Protein AF-A0A971GKZ3-F1 (afdb_monomer)

Nearest PDB structures (foldseek):
  3jan-assembly1_SX  TM=4.429E-01  e=3.207E+00  Oryctolagus cuniculus
  6k60-assembly1_A  TM=1.878E-01  e=4.026E+00  Homo sapiens

Foldseek 3Di:
DDDDDPPPPPPPPPPPQPDWDFDQDDPVRDGFKTKFKWKKAFADWDQDDQDPVNAATDIWGWIATDGSDPCVQVVDPDNPDHRGGDTDDDDRDHPCHVVVCVQLVPDHGDMFIKMWMWGCPDDPDIDIDMDGDGDGD

Mean predicted aligned error: 12.46 Å

Sequence (137 aa):
MNGRLFLVLLLMVYFSCGSGKVITDKPDGIITSASWPGTVKIISIGIPGKSCSGQKDYVDVIFDFTPDSADAAKKYLVKDVSDKNKILFYDNRSDLHKNWIDKWGLKTGNIYRAVRHENIMNSSRNRVSFDVLLEPR

Secondary structure (DSSP, 8-state):
--------------------EEEE-STT--EEEEEEEEEEEEEEEE-----TT------EEEEEEEESSTTHHHH-S-TTS-SSSEEE-----TTSHHHHHHHTT--TT-EEEEEEEEEE-STT-EEEEEEEEPPP-

pLDDT: mean 73.29, std 18.67, range [36.72, 96.62]

Structure (mmCIF, N/CA/C/O backbone):
data_AF-A0A971GKZ3-F1
#
_entry.id   AF-A0A971GKZ3-F1
#
loop_
_atom_site.group_PDB
_atom_site.id
_atom_site.type_symbol
_atom_site.label_atom_id
_atom_site.label_alt_id
_atom_site.label_comp_id
_atom_site.label_asym_id
_atom_site.label_entity_id
_atom_site.label_seq_id
_atom_site.pdbx_PDB_ins_code
_atom_site.Cartn_x
_atom_site.Cartn_y
_atom_site.Cartn_z
_atom_site.occupancy
_atom_site.B_iso_or_equiv
_atom_site.auth_seq_id
_atom_site.auth_comp_id
_atom_site.auth_asym_id
_atom_site.auth_atom_id
_atom_site.pdbx_PDB_model_num
ATOM 1 N N . MET A 1 1 ? -5.965 1.098 63.038 1.00 36.72 1 MET A N 1
ATOM 2 C CA . MET A 1 1 ? -6.852 1.725 62.032 1.00 36.72 1 MET A CA 1
ATOM 3 C C . MET A 1 1 ? -5.985 2.096 60.847 1.00 36.72 1 MET A C 1
ATOM 5 O O . MET A 1 1 ? -5.030 2.842 61.009 1.00 36.72 1 MET A O 1
ATOM 9 N N . ASN A 1 2 ? -6.229 1.431 59.722 1.00 39.12 2 ASN A N 1
ATOM 10 C CA . ASN A 1 2 ? -5.283 1.285 58.620 1.00 39.12 2 ASN A CA 1
ATOM 11 C C . ASN A 1 2 ? -5.239 2.541 57.745 1.00 39.12 2 ASN A C 1
ATOM 13 O O . ASN A 1 2 ? -6.276 3.012 57.274 1.00 39.12 2 ASN A O 1
ATOM 17 N N . GLY A 1 3 ? -4.027 3.057 57.533 1.00 40.28 3 GLY A N 1
ATOM 18 C CA . GLY A 1 3 ? -3.742 4.163 56.629 1.00 40.28 3 GLY A CA 1
ATOM 19 C C . GLY A 1 3 ? -4.058 3.784 55.186 1.00 40.28 3 GLY A C 1
ATOM 20 O O . GLY A 1 3 ? -3.570 2.781 54.669 1.00 40.28 3 GLY A O 1
ATOM 21 N N . ARG A 1 4 ? -4.898 4.588 54.533 1.00 48.56 4 ARG A N 1
ATOM 22 C CA . ARG A 1 4 ? -5.165 4.483 53.099 1.00 48.56 4 ARG A CA 1
ATOM 23 C C . ARG A 1 4 ? -4.106 5.291 52.358 1.00 48.56 4 ARG A C 1
ATOM 25 O O . ARG A 1 4 ? -4.200 6.511 52.269 1.00 48.56 4 ARG A O 1
ATOM 32 N N . LEU A 1 5 ? -3.091 4.593 51.859 1.00 45.19 5 LEU A N 1
ATOM 33 C CA . LEU A 1 5 ? -2.129 5.118 50.899 1.00 45.19 5 LEU A CA 1
ATOM 34 C C . LEU A 1 5 ? -2.860 5.292 49.553 1.00 45.19 5 LEU A C 1
ATOM 36 O O . LEU A 1 5 ? -3.168 4.311 48.878 1.00 45.19 5 LEU A O 1
ATOM 40 N N . PHE A 1 6 ? -3.200 6.527 49.186 1.00 49.75 6 PHE A N 1
ATOM 41 C CA . PHE A 1 6 ? -3.701 6.853 47.849 1.00 49.75 6 PHE A CA 1
ATOM 42 C C . PHE A 1 6 ? -2.510 6.900 46.886 1.00 49.75 6 PHE A C 1
ATOM 44 O O . PHE A 1 6 ? -1.836 7.918 46.754 1.00 49.75 6 PHE A O 1
ATOM 51 N N . LEU A 1 7 ? -2.228 5.774 46.232 1.00 49.59 7 LEU A N 1
ATOM 52 C CA . LEU A 1 7 ? -1.283 5.717 45.122 1.00 49.59 7 LEU A CA 1
ATOM 53 C C . LEU A 1 7 ? -2.015 6.169 43.850 1.00 49.59 7 LEU A C 1
ATOM 55 O O . LEU A 1 7 ? -2.684 5.380 43.186 1.00 49.59 7 LEU A O 1
ATOM 59 N N . VAL A 1 8 ? -1.927 7.461 43.532 1.00 50.62 8 VAL A N 1
ATOM 60 C CA . VAL A 1 8 ? -2.358 7.998 42.234 1.00 50.62 8 VAL A CA 1
ATOM 61 C C . VAL A 1 8 ? -1.309 7.587 41.203 1.00 50.62 8 VAL A C 1
ATOM 63 O O . VAL A 1 8 ? -0.286 8.246 41.034 1.00 50.62 8 VAL A O 1
ATOM 66 N N . LEU A 1 9 ? -1.538 6.450 40.545 1.00 45.34 9 LEU A N 1
ATOM 67 C CA . LEU A 1 9 ? -0.742 6.014 39.404 1.00 45.34 9 LEU A CA 1
ATOM 68 C C . LEU A 1 9 ? -1.181 6.843 38.186 1.00 45.34 9 LEU A C 1
ATOM 70 O O . LEU A 1 9 ? -2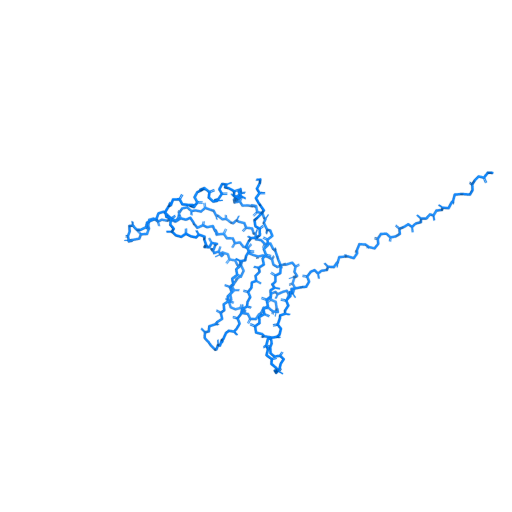.175 6.538 37.527 1.00 45.34 9 LEU A O 1
ATOM 74 N N . LEU A 1 10 ? -0.477 7.945 37.929 1.00 43.78 10 LEU A N 1
ATOM 75 C CA . LEU A 1 10 ? -0.668 8.763 36.735 1.00 43.78 10 LEU A CA 1
ATOM 76 C C . LEU A 1 10 ? -0.194 7.950 35.519 1.00 43.78 10 LEU A C 1
ATOM 78 O O . LEU A 1 10 ? 1.004 7.812 35.271 1.00 43.78 10 LEU A O 1
ATOM 82 N N . LEU A 1 11 ? -1.143 7.361 34.793 1.00 42.31 11 LEU A N 1
ATOM 83 C CA . LEU A 1 11 ? -0.901 6.594 33.576 1.00 42.31 11 LEU A CA 1
ATOM 84 C C . LEU A 1 11 ? -0.443 7.561 32.464 1.00 42.31 11 LEU A C 1
ATOM 86 O O . LEU A 1 11 ? -1.260 8.123 31.736 1.00 42.31 11 LEU A O 1
ATOM 90 N N . MET A 1 12 ? 0.867 7.800 32.348 1.00 44.97 12 MET A N 1
ATOM 91 C CA . MET A 1 12 ? 1.445 8.451 31.170 1.00 44.97 12 MET A CA 1
ATOM 92 C C . MET A 1 12 ? 1.306 7.502 29.975 1.00 44.97 12 MET A C 1
ATOM 94 O O . MET A 1 12 ? 2.168 6.660 29.724 1.00 44.97 12 MET A O 1
ATOM 98 N N . VAL A 1 13 ? 0.207 7.635 29.231 1.00 44.47 13 VAL A N 1
ATOM 99 C CA . VAL A 1 13 ? 0.079 7.060 27.890 1.00 44.47 13 VAL A CA 1
ATOM 100 C C . VAL A 1 13 ? 1.001 7.861 26.973 1.00 44.47 13 VAL A C 1
ATOM 102 O O . VAL A 1 13 ? 0.604 8.852 26.363 1.00 44.47 13 VAL A O 1
ATOM 105 N N . TYR A 1 14 ? 2.268 7.452 26.912 1.00 41.19 14 TYR A N 1
ATOM 106 C CA . TYR A 1 14 ? 3.164 7.849 25.837 1.00 41.19 14 TYR A CA 1
ATOM 107 C C . TYR A 1 14 ? 2.593 7.279 24.537 1.00 41.19 14 TYR A C 1
ATOM 109 O O . TYR A 1 14 ? 2.807 6.115 24.202 1.00 41.19 14 TYR A O 1
ATOM 117 N N . PHE A 1 15 ? 1.860 8.109 23.793 1.00 38.72 15 PHE A N 1
ATOM 118 C CA . PHE A 1 15 ? 1.692 7.926 22.357 1.00 38.72 15 PHE A CA 1
ATOM 119 C C . PHE A 1 15 ? 3.080 8.062 21.726 1.00 38.72 15 PHE A C 1
ATOM 121 O O . PHE A 1 15 ? 3.487 9.140 21.296 1.00 38.72 15 PHE A O 1
ATOM 128 N N . SER A 1 16 ? 3.841 6.966 21.718 1.00 40.53 16 SER A N 1
ATOM 129 C CA . SER A 1 16 ? 4.990 6.827 20.835 1.00 40.53 16 SER A CA 1
ATOM 130 C C . SER A 1 16 ? 4.436 6.842 19.416 1.00 40.53 16 SER A C 1
ATOM 132 O O . SER A 1 16 ? 3.934 5.844 18.902 1.00 40.53 16 SER A O 1
ATOM 134 N N . CYS A 1 17 ? 4.418 8.038 18.835 1.00 47.38 17 CYS A N 1
ATOM 135 C CA . CYS A 1 17 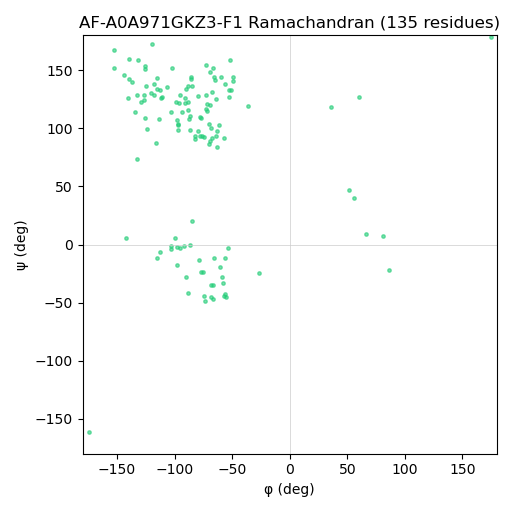? 4.088 8.270 17.445 1.00 47.38 17 CYS A CA 1
ATOM 136 C C . CYS A 1 17 ? 5.142 7.519 16.625 1.00 47.38 17 CYS A C 1
ATOM 138 O O . CYS A 1 17 ? 6.305 7.932 16.576 1.00 47.38 17 CYS A O 1
ATOM 140 N N . GLY A 1 18 ? 4.752 6.363 16.078 1.00 42.19 18 GLY A N 1
ATOM 141 C CA . GLY A 1 18 ? 5.600 5.478 15.286 1.00 42.19 18 GLY A CA 1
ATOM 142 C C . GLY A 1 18 ? 6.176 6.227 14.093 1.00 42.19 18 GLY A C 1
ATOM 143 O O . GLY A 1 18 ? 5.560 6.326 13.036 1.00 42.19 18 GLY A O 1
ATOM 144 N N . SER A 1 19 ? 7.358 6.797 14.289 1.00 55.81 19 SER A N 1
ATOM 145 C CA . SER A 1 19 ? 8.088 7.523 13.262 1.00 55.81 19 SER A CA 1
ATOM 146 C C . SER A 1 19 ? 8.623 6.496 12.271 1.00 55.81 19 SER A C 1
ATOM 148 O O . SER A 1 19 ? 9.221 5.500 12.678 1.00 55.81 19 SER A O 1
ATOM 150 N N . GLY A 1 20 ? 8.370 6.705 10.979 1.00 56.25 20 GLY A N 1
ATOM 151 C CA . GLY A 1 20 ? 8.858 5.821 9.924 1.00 56.25 20 GLY A CA 1
ATOM 152 C C . GLY A 1 20 ? 10.351 5.525 10.062 1.00 56.25 20 GLY A C 1
ATOM 153 O O . GLY A 1 20 ? 11.138 6.393 10.442 1.00 56.25 20 GLY A O 1
A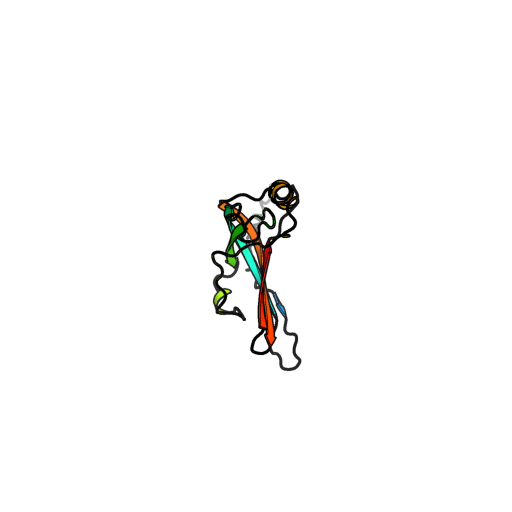TOM 154 N N . LYS A 1 21 ? 10.745 4.280 9.784 1.00 62.56 21 LYS A N 1
ATOM 155 C CA . LYS A 1 21 ? 12.149 3.874 9.818 1.00 62.56 21 LYS A CA 1
ATOM 156 C C . LYS A 1 21 ? 12.816 4.373 8.539 1.00 62.56 21 LYS A C 1
ATOM 158 O O . LYS A 1 21 ? 12.538 3.872 7.451 1.00 62.56 21 LYS A O 1
ATOM 163 N N . VAL A 1 22 ? 13.684 5.364 8.680 1.00 61.84 22 VAL A N 1
ATOM 164 C CA . VAL A 1 22 ? 14.519 5.891 7.596 1.00 61.84 22 VAL A CA 1
ATOM 165 C C . VAL A 1 22 ? 15.879 5.201 7.668 1.00 61.84 22 VAL A C 1
ATOM 167 O O . VAL A 1 22 ? 16.464 5.141 8.749 1.00 61.84 22 VAL A O 1
ATOM 170 N N . ILE A 1 23 ? 16.361 4.645 6.555 1.00 62.12 23 ILE A N 1
ATOM 171 C CA . ILE A 1 23 ? 17.675 3.995 6.494 1.00 62.12 23 ILE A CA 1
ATOM 172 C C . ILE A 1 23 ? 18.593 4.852 5.611 1.00 62.12 23 ILE A C 1
ATOM 174 O O . ILE A 1 23 ? 18.264 5.214 4.479 1.00 62.12 23 ILE A O 1
ATOM 178 N N . THR A 1 24 ? 19.747 5.220 6.165 1.00 57.25 24 THR A N 1
ATOM 179 C CA . THR A 1 24 ? 20.790 5.977 5.466 1.00 57.25 24 THR A CA 1
ATOM 180 C C . THR A 1 24 ? 21.838 4.995 4.959 1.00 57.25 24 THR A C 1
ATOM 182 O O . THR A 1 24 ? 22.601 4.456 5.754 1.00 57.25 24 THR A O 1
ATOM 185 N N . ASP A 1 25 ? 21.870 4.757 3.648 1.00 54.75 25 ASP A N 1
ATOM 186 C CA . ASP A 1 25 ? 22.714 3.708 3.049 1.00 54.75 25 ASP A CA 1
ATOM 187 C C . ASP A 1 25 ? 23.990 4.242 2.368 1.00 54.75 25 ASP A C 1
ATOM 189 O O . ASP A 1 25 ? 24.782 3.456 1.848 1.00 54.75 25 ASP A O 1
ATOM 193 N N . LYS A 1 26 ? 24.224 5.564 2.348 1.00 57.38 26 LYS A N 1
ATOM 194 C CA . LYS A 1 26 ? 25.406 6.155 1.701 1.00 57.38 26 LYS A CA 1
ATOM 195 C C . LYS A 1 26 ? 26.352 6.855 2.688 1.00 57.38 26 LYS A C 1
ATOM 197 O O . LYS A 1 26 ? 25.885 7.511 3.620 1.00 57.38 26 LYS A O 1
ATOM 202 N N . PRO A 1 27 ? 27.681 6.765 2.467 1.00 53.53 27 PRO A N 1
ATOM 203 C CA . PRO A 1 27 ? 28.699 7.359 3.343 1.00 53.53 27 PRO A CA 1
ATOM 204 C C . PRO A 1 27 ? 28.682 8.896 3.373 1.00 53.53 27 PRO A C 1
ATOM 206 O O . PRO A 1 27 ? 29.310 9.496 4.237 1.00 53.53 27 PRO A O 1
ATOM 209 N N . ASP A 1 28 ? 27.953 9.533 2.456 1.00 61.91 28 ASP A N 1
ATOM 210 C CA . ASP A 1 28 ? 27.715 10.979 2.401 1.00 61.91 28 ASP A CA 1
ATOM 211 C C . ASP A 1 28 ? 26.506 11.436 3.245 1.00 61.91 28 ASP A C 1
ATOM 213 O O . ASP A 1 28 ? 26.202 12.627 3.294 1.00 61.91 28 ASP A O 1
ATOM 217 N N . GLY A 1 29 ? 25.805 10.509 3.910 1.00 63.22 29 GLY A N 1
ATOM 218 C CA . GLY A 1 29 ? 24.609 10.806 4.698 1.00 63.22 29 GLY A CA 1
ATOM 219 C C . GLY A 1 29 ? 23.327 10.947 3.871 1.00 63.22 29 GLY A C 1
ATOM 220 O O . GLY A 1 29 ? 22.289 11.314 4.427 1.00 63.22 29 GLY A O 1
ATOM 221 N N . ILE A 1 30 ? 23.353 10.647 2.566 1.00 71.75 30 ILE A N 1
ATOM 222 C CA . ILE A 1 30 ? 22.154 10.697 1.725 1.00 71.75 30 ILE A CA 1
ATOM 223 C C . ILE A 1 30 ? 21.223 9.530 2.073 1.00 71.75 30 ILE A C 1
ATOM 225 O O . ILE A 1 30 ? 21.559 8.351 1.925 1.00 71.75 30 ILE A O 1
ATOM 229 N N . ILE A 1 31 ? 20.003 9.876 2.481 1.00 74.19 31 ILE A N 1
ATOM 230 C CA . ILE A 1 31 ? 18.903 8.927 2.644 1.00 74.19 31 ILE A CA 1
ATOM 231 C C . ILE A 1 31 ? 18.483 8.441 1.256 1.00 74.19 31 ILE A C 1
ATOM 233 O O . ILE A 1 31 ? 18.063 9.232 0.410 1.00 74.19 31 ILE A O 1
ATOM 237 N N . THR A 1 32 ? 18.580 7.135 1.024 1.00 83.12 32 THR A N 1
ATOM 238 C CA . THR A 1 32 ? 18.154 6.511 -0.241 1.00 83.12 32 THR A CA 1
ATOM 239 C C . THR A 1 32 ? 16.991 5.550 -0.059 1.00 83.12 32 THR A C 1
ATOM 241 O O . THR A 1 32 ? 16.363 5.182 -1.050 1.00 83.12 32 THR A O 1
ATOM 244 N N . SER A 1 33 ? 16.649 5.201 1.182 1.00 87.69 33 SER A N 1
ATOM 245 C CA . SER A 1 33 ? 15.514 4.346 1.486 1.00 87.69 33 SER A CA 1
ATOM 246 C C . SER A 1 33 ? 14.746 4.822 2.726 1.00 87.69 33 SER A C 1
ATOM 248 O O . SER A 1 33 ? 15.305 5.324 3.703 1.00 87.69 33 SER A O 1
ATOM 250 N N . ALA A 1 34 ? 13.420 4.703 2.680 1.00 89.50 34 ALA A N 1
ATOM 251 C CA . ALA A 1 34 ? 12.542 5.057 3.791 1.00 89.50 34 ALA A CA 1
ATOM 252 C C . ALA A 1 34 ? 11.360 4.090 3.871 1.00 89.50 34 ALA A C 1
ATOM 254 O O . ALA A 1 34 ? 10.878 3.591 2.855 1.00 89.50 34 ALA A O 1
ATOM 255 N N . SER A 1 35 ? 10.902 3.813 5.090 1.00 91.69 35 SER A N 1
ATOM 256 C CA . SER A 1 35 ? 9.723 2.989 5.353 1.00 91.69 35 SER A CA 1
ATOM 257 C C . SER A 1 35 ? 8.749 3.733 6.255 1.00 91.69 35 SER A C 1
ATOM 259 O O . SER A 1 35 ? 9.098 4.141 7.363 1.00 91.69 35 SER A O 1
ATOM 261 N N . TRP A 1 36 ? 7.514 3.879 5.790 1.00 93.06 36 TRP A N 1
ATOM 262 C CA . TRP A 1 36 ? 6.460 4.626 6.461 1.00 93.06 36 TRP A CA 1
ATOM 263 C C . TRP A 1 36 ? 5.361 3.660 6.904 1.00 93.06 36 TRP A C 1
ATOM 265 O O . TRP A 1 36 ? 4.651 3.128 6.047 1.00 93.06 36 TRP A O 1
ATOM 275 N N . PRO A 1 37 ? 5.220 3.384 8.211 1.00 94.38 37 PRO A N 1
ATOM 276 C CA . PRO A 1 37 ? 4.123 2.572 8.704 1.00 94.38 37 PRO A CA 1
ATOM 277 C C . PRO A 1 37 ? 2.803 3.332 8.549 1.00 94.38 37 PRO A C 1
ATOM 279 O O . PRO A 1 37 ? 2.753 4.565 8.598 1.00 94.38 37 PRO A O 1
ATOM 282 N N . GLY A 1 38 ? 1.733 2.583 8.330 1.00 94.69 38 GLY A N 1
ATOM 283 C CA . GLY A 1 38 ? 0.418 3.145 8.106 1.00 94.69 38 GLY A CA 1
ATOM 284 C C . GLY A 1 38 ? -0.660 2.084 8.021 1.00 94.69 38 GLY A C 1
ATOM 285 O O . GLY A 1 38 ? -0.503 0.929 8.428 1.00 94.69 38 GLY A O 1
ATOM 286 N N . THR A 1 39 ? -1.776 2.487 7.441 1.00 96.00 39 THR A N 1
ATOM 287 C CA . THR A 1 39 ? -2.899 1.606 7.158 1.00 96.00 39 THR A CA 1
ATOM 288 C C . THR A 1 39 ? -3.280 1.683 5.694 1.00 96.00 39 THR A C 1
ATOM 290 O O . THR A 1 39 ? -3.0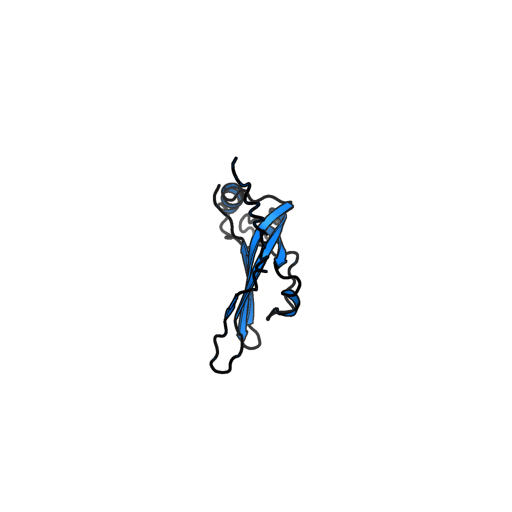54 2.699 5.039 1.00 96.00 39 THR A O 1
ATOM 293 N N . VAL A 1 40 ? -3.877 0.614 5.182 1.00 95.44 40 VAL A N 1
ATOM 294 C CA . VAL A 1 40 ? -4.551 0.620 3.886 1.00 95.44 40 VAL A CA 1
ATOM 295 C C . VAL A 1 40 ? -6.031 0.365 4.078 1.00 95.44 40 VAL A C 1
ATOM 297 O O . VAL A 1 40 ? -6.411 -0.551 4.803 1.00 95.44 40 VAL A O 1
ATOM 300 N N . LYS A 1 41 ? -6.872 1.152 3.412 1.00 96.19 41 LYS A N 1
ATOM 301 C CA . LYS A 1 41 ? -8.299 0.864 3.271 1.00 96.19 41 LYS A CA 1
ATOM 302 C C . LYS A 1 41 ? -8.530 0.220 1.914 1.00 96.19 41 LYS A C 1
ATOM 304 O O . LYS A 1 41 ? -8.215 0.834 0.898 1.00 96.19 41 LYS A O 1
ATOM 309 N N . ILE A 1 42 ? -9.109 -0.976 1.888 1.00 94.38 42 ILE A N 1
ATOM 310 C CA . ILE A 1 42 ? -9.480 -1.625 0.626 1.00 94.38 42 ILE A CA 1
ATOM 311 C C . ILE A 1 42 ? -10.690 -0.894 0.042 1.00 94.38 42 ILE A C 1
ATOM 313 O O . ILE A 1 42 ? -11.761 -0.865 0.647 1.00 94.38 42 ILE A O 1
ATOM 317 N N . ILE A 1 43 ? -10.521 -0.284 -1.124 1.00 94.50 43 ILE A N 1
ATOM 318 C CA . ILE A 1 43 ? -11.542 0.511 -1.814 1.00 94.50 43 ILE A CA 1
ATOM 319 C C . ILE A 1 43 ? -12.396 -0.371 -2.716 1.00 94.50 43 ILE A C 1
ATOM 321 O O . ILE A 1 43 ? -13.617 -0.237 -2.731 1.00 94.50 43 ILE A O 1
ATOM 325 N N . SER A 1 44 ? -11.776 -1.305 -3.428 1.00 90.38 44 SER A N 1
ATOM 326 C CA . SER A 1 44 ? -12.492 -2.278 -4.242 1.00 90.38 44 SER A CA 1
ATOM 327 C C . SER A 1 44 ? -11.690 -3.563 -4.382 1.00 90.38 44 SER A C 1
ATOM 329 O O . SER A 1 44 ? -10.465 -3.577 -4.284 1.00 90.38 44 SER A O 1
ATOM 331 N N . ILE A 1 45 ? -12.417 -4.656 -4.573 1.00 86.62 45 ILE A N 1
ATOM 332 C CA . ILE A 1 45 ? -11.878 -5.950 -4.975 1.00 86.62 45 ILE A CA 1
ATOM 333 C C . ILE A 1 45 ? -12.656 -6.296 -6.238 1.00 86.62 45 ILE A C 1
ATOM 335 O O . ILE A 1 45 ? -13.832 -6.648 -6.166 1.00 86.62 45 ILE A O 1
ATOM 339 N N . GLY A 1 46 ? -12.048 -6.067 -7.394 1.00 75.56 46 GLY A N 1
ATOM 340 C CA . GLY A 1 46 ? -12.691 -6.239 -8.690 1.00 75.56 46 GLY A CA 1
ATOM 341 C C . GLY A 1 46 ? -11.987 -7.305 -9.505 1.00 75.56 46 GLY A C 1
ATOM 342 O O . GLY A 1 46 ? -10.763 -7.338 -9.553 1.00 75.56 46 GLY A O 1
ATOM 343 N N . ILE A 1 47 ? -12.753 -8.156 -10.184 1.00 58.25 47 ILE A N 1
ATOM 344 C CA . ILE A 1 47 ? -12.209 -8.921 -11.306 1.00 58.25 47 ILE A CA 1
ATOM 345 C C . ILE A 1 47 ? -12.024 -7.888 -12.427 1.00 58.25 47 ILE A C 1
ATOM 347 O O . ILE A 1 47 ? -13.013 -7.294 -12.865 1.00 58.25 47 ILE A O 1
ATOM 351 N N . PRO A 1 48 ? -10.796 -7.602 -12.856 1.00 54.72 48 PRO A N 1
ATOM 352 C CA . PRO A 1 48 ? -10.553 -6.725 -13.975 1.00 54.72 48 PRO A CA 1
ATOM 353 C C . PRO A 1 48 ? -11.219 -7.309 -15.210 1.00 54.72 48 PRO A C 1
ATOM 355 O O . PRO A 1 48 ? -11.279 -8.526 -15.410 1.00 54.72 48 PRO A O 1
ATOM 358 N N . GLY A 1 49 ? -11.729 -6.413 -16.049 1.00 51.44 49 GLY A N 1
ATOM 359 C CA . GLY A 1 49 ? -12.245 -6.781 -17.356 1.00 51.44 49 GLY A CA 1
ATOM 360 C C . GLY A 1 49 ? -11.235 -7.647 -18.108 1.00 51.44 49 GLY A C 1
ATOM 361 O O . GLY A 1 49 ? -10.026 -7.454 -17.978 1.00 51.44 49 GLY A O 1
ATOM 362 N N . LYS A 1 50 ? -11.756 -8.614 -18.874 1.00 47.56 50 LYS A N 1
ATOM 363 C CA . LYS A 1 50 ? -10.978 -9.524 -19.725 1.00 47.56 50 LYS A CA 1
ATOM 364 C C . LYS A 1 50 ? -9.784 -8.792 -20.337 1.00 47.56 50 LYS A C 1
ATOM 366 O O . LYS A 1 50 ? -9.972 -7.846 -21.100 1.00 47.56 50 LYS A O 1
ATOM 371 N N . SER A 1 51 ? -8.575 -9.262 -20.036 1.00 48.22 51 SER A N 1
ATOM 372 C CA . SER A 1 51 ? -7.386 -8.849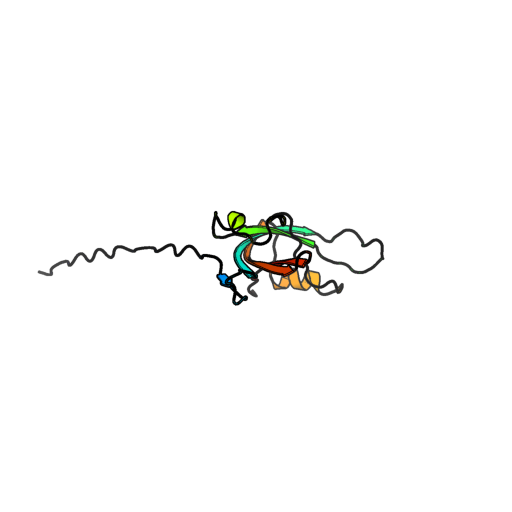 -20.771 1.00 48.22 51 SER A CA 1
ATOM 373 C C . SER A 1 51 ? -7.641 -9.014 -22.275 1.00 48.22 51 SER A C 1
ATOM 375 O O . SER A 1 51 ? -8.098 -10.076 -22.714 1.00 48.22 51 SER A O 1
ATOM 377 N N . CYS A 1 52 ? -7.306 -7.996 -23.074 1.00 48.97 52 CYS A N 1
ATOM 378 C CA . CYS A 1 52 ? -7.385 -8.040 -24.539 1.00 48.97 52 CYS A CA 1
ATOM 379 C C . CYS A 1 52 ? -6.572 -9.198 -25.159 1.00 48.97 52 CYS A C 1
ATOM 381 O O . CYS A 1 52 ? -6.732 -9.483 -26.341 1.00 48.97 52 CYS A O 1
ATOM 383 N N . SER A 1 53 ? -5.714 -9.871 -24.381 1.00 52.62 53 SER A N 1
ATOM 384 C CA . SER A 1 53 ? -4.874 -10.992 -24.819 1.00 52.62 53 SER A CA 1
ATOM 385 C C . SER A 1 53 ? -5.407 -12.387 -24.459 1.00 52.62 53 SER A C 1
ATOM 387 O O . SER A 1 53 ? -4.694 -13.369 -24.654 1.00 52.62 53 SER A O 1
ATOM 389 N N . GLY A 1 54 ? -6.620 -12.512 -23.900 1.00 49.53 54 GLY A N 1
ATOM 390 C CA . GLY A 1 54 ? -7.169 -13.816 -23.488 1.00 49.53 54 GLY A CA 1
ATOM 391 C C . GLY A 1 54 ? -6.407 -14.483 -22.332 1.00 49.53 54 GLY A C 1
ATOM 392 O O . GLY A 1 54 ? -6.661 -15.641 -22.007 1.00 49.53 54 GLY A O 1
ATOM 393 N N . GLN A 1 55 ? -5.473 -13.769 -21.699 1.00 50.34 55 GLN A N 1
ATOM 394 C CA . GLN A 1 55 ? -4.694 -14.276 -20.579 1.00 50.34 55 GLN A CA 1
ATOM 395 C C . GLN A 1 55 ? -5.341 -13.909 -19.247 1.00 50.34 55 GLN A C 1
ATOM 397 O O . GLN A 1 55 ? -5.338 -12.742 -18.869 1.00 50.34 55 GLN A O 1
ATOM 402 N N . LYS A 1 56 ? -5.786 -14.975 -18.571 1.00 53.66 56 LYS A N 1
ATOM 403 C CA . LYS A 1 56 ? -5.912 -15.192 -17.122 1.00 53.66 56 LYS A CA 1
ATOM 404 C C . LYS A 1 56 ? -6.820 -14.218 -16.369 1.00 53.66 56 LYS A C 1
ATOM 406 O O . LYS A 1 56 ? -6.638 -13.008 -16.406 1.00 53.66 56 LYS A O 1
ATOM 411 N N . ASP A 1 57 ? -7.761 -14.787 -15.621 1.00 59.09 57 ASP A N 1
ATOM 412 C CA . ASP A 1 57 ? -8.446 -14.070 -14.551 1.00 59.09 57 ASP A CA 1
ATOM 413 C C . ASP A 1 57 ? -7.367 -13.473 -13.635 1.00 59.09 57 ASP A C 1
ATOM 415 O O . ASP A 1 57 ? -6.449 -14.175 -13.230 1.00 59.09 57 ASP A O 1
ATOM 419 N N . TYR A 1 58 ? -7.408 -12.173 -13.369 1.00 65.62 58 TYR A N 1
ATOM 420 C CA . TYR A 1 58 ? -6.653 -11.566 -12.272 1.00 65.62 58 TYR A CA 1
ATOM 421 C C . TYR A 1 58 ? -7.657 -10.909 -11.321 1.00 65.62 58 TYR A C 1
ATOM 423 O O . TYR A 1 58 ? -8.858 -10.924 -11.586 1.00 65.62 58 TYR A O 1
ATOM 431 N N . VAL A 1 59 ? -7.221 -10.425 -10.162 1.00 74.62 59 VAL A N 1
ATOM 432 C CA . VAL A 1 59 ? -8.085 -9.651 -9.262 1.00 74.62 59 VAL A CA 1
ATOM 433 C C . VAL A 1 59 ? -7.360 -8.368 -8.905 1.00 74.62 59 VAL A C 1
ATOM 435 O O . VAL A 1 59 ? -6.255 -8.410 -8.370 1.00 74.62 59 VAL A O 1
ATOM 438 N N . ASP A 1 60 ? -7.994 -7.239 -9.193 1.00 80.31 60 ASP A N 1
ATOM 439 C CA . ASP A 1 60 ? -7.524 -5.930 -8.779 1.00 80.31 60 ASP A CA 1
ATOM 440 C C . ASP A 1 60 ? -8.055 -5.646 -7.377 1.00 80.31 60 ASP A C 1
ATOM 442 O O . ASP A 1 60 ? -9.252 -5.437 -7.160 1.00 80.31 60 ASP A O 1
ATOM 446 N N . VAL A 1 61 ? -7.148 -5.630 -6.405 1.00 86.19 61 VAL A N 1
ATOM 447 C CA . VAL A 1 61 ? -7.430 -5.119 -5.064 1.00 86.19 61 VAL A CA 1
ATOM 448 C C . VAL A 1 61 ? -6.936 -3.679 -5.014 1.00 86.19 61 VAL A C 1
ATOM 450 O O . VAL A 1 61 ? -5.733 -3.426 -4.928 1.00 86.19 61 VAL A O 1
ATOM 453 N N . ILE A 1 62 ? -7.868 -2.732 -5.101 1.00 91.00 62 ILE A N 1
ATOM 454 C CA . ILE A 1 62 ? -7.573 -1.300 -5.048 1.00 91.00 62 ILE A CA 1
ATOM 455 C C . ILE A 1 62 ? -7.631 -0.838 -3.596 1.00 91.00 62 ILE A C 1
ATOM 457 O O . ILE A 1 62 ? -8.588 -1.142 -2.881 1.00 91.00 62 ILE A O 1
ATOM 461 N N . PHE A 1 63 ? -6.638 -0.072 -3.159 1.00 94.00 63 PHE A N 1
ATOM 462 C CA . PHE A 1 63 ? -6.559 0.453 -1.806 1.00 94.00 63 PHE A CA 1
ATOM 463 C C . PHE A 1 63 ? -6.064 1.899 -1.745 1.00 94.00 63 PHE A C 1
ATOM 465 O O . PHE A 1 63 ? -5.396 2.403 -2.647 1.00 94.00 63 PHE A O 1
ATOM 472 N N . ASP A 1 64 ? -6.366 2.537 -0.621 1.00 96.62 64 ASP A N 1
ATOM 473 C CA . ASP A 1 64 ? -5.819 3.827 -0.220 1.00 96.62 64 ASP A CA 1
ATOM 474 C C . ASP A 1 64 ? -4.899 3.640 0.980 1.00 96.62 64 ASP A C 1
ATOM 476 O O . ASP A 1 64 ? -5.335 3.096 1.994 1.00 96.62 64 ASP A O 1
ATOM 480 N N . PHE A 1 65 ? -3.668 4.132 0.897 1.00 96.56 65 PHE A N 1
ATOM 481 C CA . PHE A 1 65 ? -2.748 4.197 2.026 1.00 96.56 65 PHE A CA 1
ATOM 482 C C . PHE A 1 65 ? -2.961 5.481 2.841 1.00 96.56 65 PHE A C 1
ATOM 484 O O . PHE A 1 65 ? -3.250 6.551 2.298 1.00 96.56 65 PHE A O 1
ATOM 491 N N . THR A 1 66 ? -2.802 5.366 4.156 1.00 96.19 66 THR A N 1
ATOM 492 C CA . THR A 1 66 ? -2.762 6.481 5.102 1.00 96.19 66 THR A CA 1
ATOM 493 C C . THR A 1 66 ? -1.587 6.243 6.054 1.00 96.19 66 THR A C 1
ATOM 495 O O . THR A 1 66 ? -1.635 5.263 6.806 1.00 96.19 66 THR A O 1
ATOM 498 N N . PRO A 1 67 ? -0.536 7.084 6.045 1.00 95.06 67 PRO A N 1
ATOM 499 C CA . PRO A 1 67 ? 0.579 6.942 6.977 1.00 95.06 67 PRO A CA 1
ATOM 500 C C . PRO A 1 67 ? 0.135 7.208 8.419 1.00 95.06 67 PRO A C 1
ATOM 502 O O . PRO A 1 67 ? -0.767 8.009 8.655 1.00 95.06 67 PRO A O 1
ATOM 505 N N . ASP A 1 68 ? 0.810 6.587 9.387 1.00 93.62 68 ASP A N 1
ATOM 506 C CA . ASP A 1 68 ? 0.529 6.820 10.812 1.00 93.62 68 ASP A CA 1
ATOM 507 C C . ASP A 1 68 ? 0.887 8.247 11.241 1.00 93.62 68 ASP A C 1
ATOM 509 O O . ASP A 1 68 ? 0.204 8.847 12.070 1.00 93.62 68 ASP A O 1
ATOM 513 N N . SER A 1 69 ? 1.956 8.805 10.664 1.00 91.19 69 SER A N 1
ATOM 514 C CA . SER A 1 69 ? 2.339 10.191 10.914 1.00 91.19 69 SER A CA 1
ATOM 515 C C . SER A 1 69 ? 1.688 11.136 9.909 1.00 91.19 69 SER A C 1
ATOM 517 O O . SER A 1 69 ? 1.901 11.020 8.700 1.00 91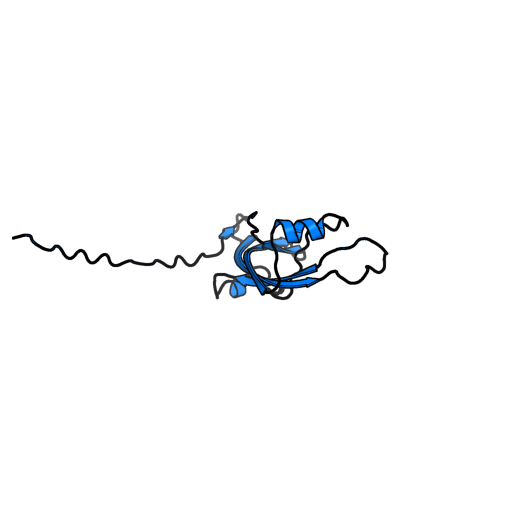.19 69 SER A O 1
ATOM 519 N N . ALA A 1 70 ? 0.993 12.158 10.416 1.00 87.62 70 ALA A N 1
ATOM 520 C CA . ALA A 1 70 ? 0.395 13.222 9.606 1.00 87.62 70 ALA A CA 1
ATOM 521 C C . ALA A 1 70 ? 1.427 14.026 8.788 1.00 87.62 70 ALA A C 1
ATOM 523 O O . ALA A 1 70 ? 1.070 14.691 7.814 1.00 87.62 70 ALA A O 1
ATOM 524 N N . ASP A 1 71 ? 2.708 13.978 9.165 1.00 87.94 71 ASP A N 1
ATOM 525 C CA . ASP A 1 71 ? 3.790 14.652 8.446 1.00 87.94 71 ASP A CA 1
ATOM 526 C C . ASP A 1 71 ? 4.579 13.746 7.486 1.00 87.94 71 ASP A C 1
ATOM 528 O O . ASP A 1 71 ? 5.443 14.250 6.765 1.00 87.94 71 ASP A O 1
ATOM 532 N N . ALA A 1 72 ? 4.267 12.446 7.418 1.00 87.62 72 ALA A N 1
ATOM 533 C CA . ALA A 1 72 ? 4.991 11.484 6.586 1.00 87.62 72 ALA A CA 1
ATOM 534 C C . ALA A 1 72 ? 4.999 11.894 5.109 1.00 87.62 72 ALA A C 1
ATOM 536 O O . ALA A 1 72 ? 6.057 11.929 4.488 1.00 87.62 72 ALA A O 1
ATOM 537 N N . ALA A 1 73 ? 3.850 12.327 4.576 1.00 85.75 73 ALA A N 1
ATOM 538 C CA . ALA A 1 73 ? 3.730 12.746 3.180 1.00 85.75 73 ALA A CA 1
ATOM 539 C C . ALA A 1 73 ? 4.663 13.913 2.803 1.00 85.75 73 ALA A C 1
ATOM 541 O O . ALA A 1 73 ? 5.097 14.023 1.659 1.00 85.75 73 ALA A O 1
ATOM 542 N N . LYS A 1 74 ? 5.026 14.774 3.767 1.00 88.38 74 LYS A N 1
ATOM 543 C CA . LYS A 1 74 ? 5.989 15.870 3.548 1.00 88.38 74 LYS A CA 1
ATOM 544 C C . LYS A 1 74 ? 7.433 15.368 3.468 1.00 88.38 74 LYS A C 1
ATOM 546 O O . LYS A 1 74 ? 8.283 16.050 2.897 1.00 88.38 74 LYS A O 1
ATOM 551 N N . LYS A 1 75 ? 7.697 14.202 4.058 1.00 89.62 75 LYS A N 1
ATOM 552 C CA . LYS A 1 75 ? 9.014 13.575 4.207 1.00 89.62 75 LYS A CA 1
ATOM 553 C C . LYS A 1 75 ? 9.253 12.425 3.228 1.00 89.62 75 LYS A C 1
ATOM 555 O O . LYS A 1 75 ? 10.355 11.885 3.215 1.00 89.62 75 LYS A O 1
ATOM 560 N N . TYR A 1 76 ? 8.260 12.064 2.416 1.00 91.31 76 TYR A N 1
ATOM 561 C CA . TYR A 1 76 ? 8.431 11.094 1.342 1.00 91.31 76 TYR A CA 1
ATOM 562 C C . TYR A 1 76 ? 9.603 11.480 0.439 1.00 91.31 76 TYR A C 1
ATOM 564 O O . TYR A 1 76 ? 9.732 12.626 -0.006 1.00 91.31 76 TYR A O 1
ATOM 572 N N . LEU A 1 77 ? 10.437 10.485 0.157 1.00 88.88 77 LEU A N 1
ATOM 573 C CA . LEU A 1 77 ? 11.534 10.552 -0.795 1.00 88.88 77 LEU A CA 1
ATOM 574 C C . LEU A 1 77 ? 10.995 10.670 -2.227 1.00 88.88 77 LEU A C 1
ATOM 576 O O . LEU A 1 77 ? 11.570 11.377 -3.052 1.00 88.88 77 LEU A O 1
ATOM 580 N N . VAL A 1 78 ? 9.863 10.013 -2.508 1.00 88.56 78 VAL A N 1
ATOM 581 C CA . VAL A 1 78 ? 9.234 9.942 -3.836 1.00 88.56 78 VAL A CA 1
ATOM 582 C C . VAL A 1 78 ? 7.863 10.633 -3.797 1.00 88.56 78 VAL A C 1
ATOM 584 O O . VAL A 1 78 ? 6.835 10.017 -3.509 1.00 88.56 78 VAL A O 1
ATOM 587 N N . LYS A 1 79 ? 7.854 11.952 -4.024 1.00 87.94 79 LYS A N 1
ATOM 588 C CA . LYS A 1 79 ? 6.690 12.834 -3.784 1.00 87.94 79 LYS A CA 1
ATOM 589 C C . LYS A 1 79 ? 5.591 12.758 -4.846 1.00 87.94 79 LYS A C 1
ATOM 591 O O . LYS A 1 79 ? 4.451 13.111 -4.572 1.00 87.94 79 LYS A O 1
ATOM 596 N N . ASP A 1 80 ? 5.935 12.332 -6.051 1.00 87.88 80 ASP A N 1
ATOM 597 C CA . ASP A 1 80 ? 5.041 12.224 -7.206 1.00 87.88 80 ASP A CA 1
ATOM 598 C C . ASP A 1 80 ? 4.149 10.972 -7.160 1.00 87.88 80 ASP A C 1
ATOM 600 O O . ASP A 1 80 ? 3.144 10.880 -7.868 1.00 87.88 80 ASP A O 1
ATOM 604 N N . VAL A 1 81 ? 4.456 10.018 -6.278 1.00 88.56 81 VAL A N 1
ATOM 605 C CA . VAL A 1 81 ? 3.632 8.827 -6.077 1.00 88.56 81 VAL A CA 1
ATOM 606 C C . VAL A 1 81 ? 2.547 9.101 -5.033 1.00 88.56 81 VAL A C 1
ATOM 608 O O . VAL A 1 81 ? 2.812 9.155 -3.830 1.00 88.56 81 VAL A O 1
ATOM 611 N N . SER A 1 82 ? 1.302 9.204 -5.516 1.00 91.56 82 SER A N 1
ATOM 612 C CA . SER A 1 82 ? 0.079 9.296 -4.696 1.00 91.56 82 SER A CA 1
ATOM 613 C C . SER A 1 82 ? -0.012 8.168 -3.656 1.00 91.56 82 SER A C 1
ATOM 615 O O . SER A 1 82 ? 0.576 7.116 -3.864 1.00 91.56 82 SER A O 1
ATOM 617 N N . ASP A 1 83 ? -0.788 8.340 -2.586 1.00 94.44 83 ASP A N 1
ATOM 618 C CA . ASP A 1 83 ? -1.171 7.265 -1.649 1.00 94.44 83 ASP A CA 1
ATOM 619 C C . ASP A 1 83 ? -2.537 6.639 -1.985 1.00 94.44 83 ASP A C 1
ATOM 621 O O . ASP A 1 83 ? -2.984 5.700 -1.333 1.00 94.44 83 ASP A O 1
ATOM 625 N N . LYS A 1 84 ? -3.219 7.160 -3.008 1.00 94.69 84 LYS A N 1
ATOM 626 C CA . LYS A 1 84 ? -4.593 6.800 -3.370 1.00 94.69 84 LYS A CA 1
ATOM 627 C C . LYS A 1 84 ? -4.653 5.863 -4.568 1.00 94.69 84 LYS A C 1
ATOM 629 O O . LYS A 1 84 ? -3.785 5.935 -5.444 1.00 94.69 84 LYS A O 1
ATOM 634 N N . ASN A 1 85 ? -5.707 5.046 -4.621 1.00 91.31 85 ASN A N 1
ATOM 635 C CA . ASN A 1 85 ? -6.027 4.147 -5.737 1.00 91.31 85 ASN A CA 1
ATOM 636 C C . ASN A 1 85 ? -4.849 3.252 -6.158 1.00 91.31 85 ASN A C 1
ATOM 638 O O . ASN A 1 85 ? -4.502 3.152 -7.337 1.00 91.31 85 ASN A O 1
ATOM 642 N N . LYS A 1 86 ? -4.189 2.631 -5.182 1.00 90.81 86 LYS A N 1
ATOM 643 C CA . LYS A 1 86 ? -3.090 1.695 -5.420 1.00 90.81 86 LYS A CA 1
ATOM 644 C C . LYS A 1 86 ? -3.605 0.301 -5.660 1.00 90.81 86 LYS A C 1
ATOM 646 O O . LYS A 1 86 ? -4.550 -0.129 -5.017 1.00 90.81 86 LYS A O 1
ATOM 651 N N . ILE A 1 87 ? -2.952 -0.395 -6.578 1.00 85.31 87 ILE A N 1
ATOM 652 C CA . ILE A 1 87 ? -3.274 -1.776 -6.904 1.00 85.31 87 ILE A CA 1
ATOM 653 C C . ILE A 1 87 ? -2.330 -2.663 -6.104 1.00 85.31 87 ILE A C 1
ATOM 655 O O . ILE A 1 87 ? -1.106 -2.548 -6.206 1.00 85.31 87 ILE A O 1
ATOM 659 N N . LEU A 1 88 ? -2.906 -3.539 -5.290 1.00 81.19 88 LEU A N 1
ATOM 660 C CA . LEU A 1 88 ? -2.178 -4.612 -4.638 1.00 81.19 88 LEU A CA 1
ATOM 661 C C . LEU A 1 88 ? -2.001 -5.735 -5.659 1.00 81.19 88 LEU A C 1
ATOM 663 O O . LEU A 1 88 ? -2.909 -6.525 -5.903 1.00 81.19 88 LEU A O 1
ATOM 667 N N . PHE A 1 89 ? -0.830 -5.774 -6.289 1.00 67.38 89 PHE A N 1
ATOM 668 C CA . PHE A 1 89 ? -0.483 -6.838 -7.222 1.00 67.38 89 PHE A CA 1
ATOM 669 C C . PHE A 1 89 ? -0.110 -8.101 -6.444 1.00 67.38 89 PHE A C 1
ATOM 671 O O . PHE A 1 89 ? 0.960 -8.164 -5.838 1.00 67.38 89 PHE A O 1
ATOM 678 N N . TYR A 1 90 ? -0.970 -9.117 -6.488 1.00 60.94 90 TYR A N 1
ATOM 679 C CA . TYR A 1 90 ? -0.659 -10.451 -5.981 1.00 60.94 90 TYR A CA 1
ATOM 680 C C . TYR A 1 90 ? -0.909 -11.492 -7.080 1.00 60.94 90 TYR A C 1
ATOM 682 O O . TYR A 1 90 ? -2.049 -11.721 -7.458 1.00 60.94 90 TYR A O 1
ATOM 690 N N . ASP A 1 91 ? 0.190 -12.049 -7.601 1.00 54.50 91 ASP A N 1
ATOM 691 C CA . ASP A 1 91 ? 0.336 -13.155 -8.568 1.00 54.50 91 ASP A CA 1
ATOM 692 C C . ASP A 1 91 ? -0.720 -13.287 -9.698 1.00 54.50 91 ASP A C 1
ATOM 694 O O . ASP A 1 91 ? -1.892 -13.590 -9.489 1.00 54.50 91 ASP A O 1
ATOM 698 N N . ASN A 1 92 ? -0.265 -13.172 -10.948 1.00 51.22 92 ASN A N 1
ATOM 699 C CA . ASN A 1 92 ? -1.069 -13.212 -12.179 1.00 51.22 92 ASN A CA 1
ATOM 700 C C . ASN A 1 92 ? -1.348 -14.637 -12.716 1.00 51.22 92 ASN A C 1
ATOM 702 O O . ASN A 1 92 ? -1.619 -14.826 -13.907 1.00 51.22 92 ASN A O 1
ATOM 706 N N . ARG A 1 93 ? -1.239 -15.668 -11.873 1.00 56.59 93 ARG A N 1
ATOM 707 C CA . ARG A 1 93 ? -1.485 -17.077 -12.230 1.00 56.59 93 ARG A CA 1
ATOM 708 C C . ARG A 1 93 ? -2.915 -17.496 -11.846 1.00 56.59 93 ARG A C 1
ATOM 710 O O . ARG A 1 93 ? -3.178 -17.727 -10.671 1.00 56.59 93 ARG A O 1
ATOM 717 N N . SER A 1 94 ? -3.772 -17.575 -12.872 1.00 52.69 94 SER A N 1
ATOM 718 C CA . SER A 1 94 ? -5.252 -17.716 -12.955 1.00 52.69 94 SER A CA 1
ATOM 719 C C . SER A 1 94 ? -6.054 -18.391 -11.825 1.00 52.69 94 SER A C 1
ATOM 721 O O . SER A 1 94 ? -7.240 -18.099 -11.679 1.00 52.69 94 SER A O 1
ATOM 723 N N . ASP A 1 95 ? -5.464 -19.271 -11.016 1.00 52.75 95 ASP A N 1
ATOM 724 C CA . ASP A 1 95 ? -6.233 -20.143 -10.114 1.00 52.75 95 ASP A CA 1
ATOM 725 C C . ASP A 1 95 ? -6.010 -19.804 -8.625 1.00 52.75 95 ASP A C 1
ATOM 727 O O . ASP A 1 95 ? -6.669 -20.354 -7.740 1.00 52.75 95 ASP A O 1
ATOM 731 N N . LEU A 1 96 ? -5.086 -18.885 -8.315 1.00 57.69 96 LEU A N 1
ATOM 732 C CA . LEU A 1 96 ? -4.647 -18.605 -6.939 1.00 57.69 96 LEU A CA 1
ATOM 733 C C . LEU A 1 96 ? -5.338 -17.391 -6.288 1.00 57.69 96 LEU A C 1
ATOM 735 O O . LEU A 1 96 ? -5.326 -17.270 -5.062 1.00 57.69 96 LEU A O 1
ATOM 739 N N . HIS A 1 97 ? -5.971 -16.505 -7.063 1.00 61.25 97 HIS A N 1
ATOM 740 C CA . HIS A 1 97 ? -6.387 -15.178 -6.569 1.00 61.25 97 HIS A CA 1
ATOM 741 C C . HIS A 1 97 ? -7.602 -15.209 -5.635 1.00 61.25 97 HIS A C 1
ATOM 743 O O . HIS A 1 97 ? -7.597 -14.543 -4.601 1.00 61.25 97 HIS A O 1
ATOM 749 N N . LYS A 1 98 ? -8.645 -15.985 -5.977 1.00 61.22 98 LYS A N 1
ATOM 750 C CA . LYS A 1 98 ? -9.871 -16.079 -5.156 1.00 61.22 98 LYS A CA 1
ATOM 751 C C . LYS A 1 98 ? -9.574 -16.740 -3.811 1.00 61.22 98 LYS A C 1
ATOM 753 O O . LYS A 1 98 ? -9.882 -16.180 -2.765 1.00 61.22 98 LYS A O 1
ATOM 758 N N . ASN A 1 99 ? -8.841 -17.854 -3.855 1.00 66.62 99 ASN A N 1
ATOM 759 C CA . ASN A 1 99 ? -8.383 -18.564 -2.664 1.00 66.62 99 ASN A CA 1
ATOM 760 C C . ASN A 1 99 ? -7.531 -17.676 -1.755 1.00 66.62 99 ASN A C 1
ATOM 762 O O . ASN A 1 99 ? -7.577 -17.831 -0.542 1.00 66.62 99 ASN A O 1
ATOM 766 N N . TRP A 1 100 ? -6.757 -16.745 -2.316 1.00 73.31 100 TRP A N 1
ATOM 767 C CA . TRP A 1 100 ? -5.939 -15.825 -1.534 1.00 73.31 100 TRP A CA 1
ATOM 768 C C . TRP A 1 100 ? -6.774 -14.743 -0.834 1.00 73.31 100 TRP A C 1
ATOM 770 O O . TRP A 1 100 ? -6.622 -14.563 0.373 1.00 73.31 100 TRP A O 1
ATOM 780 N N . ILE A 1 101 ? -7.691 -14.070 -1.540 1.00 77.62 101 ILE A N 1
ATOM 781 C CA . ILE A 1 101 ? -8.595 -13.075 -0.927 1.00 77.62 101 ILE A CA 1
ATOM 782 C C . ILE A 1 101 ? -9.377 -13.698 0.229 1.00 77.62 101 ILE A C 1
ATOM 784 O O . ILE A 1 101 ? -9.435 -13.113 1.313 1.00 77.62 101 ILE A O 1
ATOM 788 N N . ASP A 1 102 ? -9.906 -14.903 0.015 1.00 77.19 102 ASP A N 1
ATOM 789 C CA . ASP A 1 102 ? -10.657 -1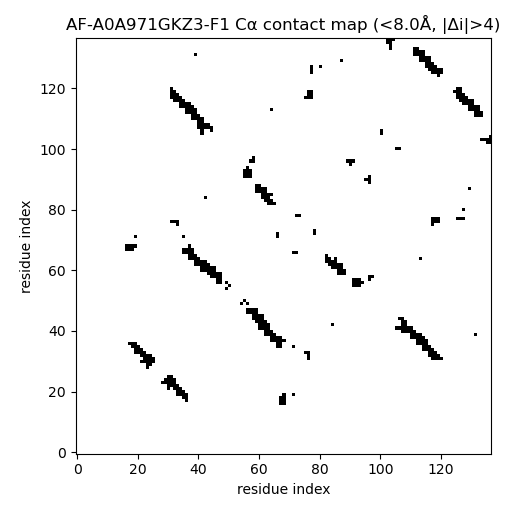5.637 1.029 1.00 77.19 102 ASP A CA 1
ATOM 790 C C . ASP A 1 102 ? -9.755 -16.096 2.183 1.00 77.19 102 ASP A C 1
ATOM 792 O O . ASP A 1 102 ? -10.094 -15.870 3.347 1.00 77.19 102 ASP A O 1
ATOM 796 N N . LYS A 1 103 ? -8.569 -16.653 1.886 1.00 77.19 103 LYS A N 1
ATOM 797 C CA . LYS A 1 103 ? -7.584 -17.101 2.890 1.00 77.19 103 LYS A CA 1
ATOM 798 C C . LYS A 1 103 ? -7.187 -15.988 3.855 1.00 77.19 103 LYS A C 1
ATOM 800 O O . LYS A 1 103 ? -7.075 -16.232 5.052 1.00 77.19 103 LYS A O 1
ATOM 805 N N . TRP A 1 104 ? -6.968 -14.778 3.348 1.00 78.88 104 TRP A N 1
ATOM 806 C CA . TRP A 1 104 ? -6.589 -13.629 4.177 1.00 78.88 104 TRP A CA 1
ATOM 807 C C . TRP A 1 104 ? -7.792 -12.810 4.652 1.00 78.88 104 TRP A C 1
ATOM 809 O O . TRP A 1 104 ? -7.637 -11.826 5.375 1.00 78.88 104 TRP A O 1
ATOM 819 N N . GLY A 1 105 ? -9.009 -13.200 4.259 1.00 83.75 105 GLY A N 1
ATOM 820 C CA . GLY A 1 105 ? -10.242 -12.521 4.632 1.00 83.75 105 GLY A CA 1
ATOM 821 C C . GLY A 1 105 ? -10.249 -11.040 4.251 1.00 83.75 105 GLY A C 1
ATOM 822 O O . GLY A 1 105 ? -10.713 -10.208 5.044 1.00 83.75 105 GLY A O 1
ATOM 823 N N . LEU A 1 106 ? -9.710 -10.715 3.073 1.00 86.38 106 LEU A N 1
ATOM 824 C CA . LEU A 1 106 ? -9.708 -9.363 2.524 1.00 86.38 106 LEU A CA 1
ATOM 825 C C . LEU A 1 106 ? -11.133 -8.931 2.179 1.00 86.38 106 LEU A C 1
ATOM 827 O O . LEU A 1 106 ? -11.876 -9.658 1.524 1.00 86.38 106 LEU A O 1
ATOM 831 N N . LYS A 1 107 ? -11.527 -7.737 2.624 1.00 89.25 107 LYS A N 1
ATOM 832 C CA . LYS A 1 107 ? -12.865 -7.192 2.370 1.00 89.25 107 LYS A CA 1
ATOM 833 C C . LYS A 1 107 ? -12.791 -5.725 1.992 1.00 89.25 107 LYS A C 1
ATOM 835 O O . LYS A 1 107 ? -12.061 -4.954 2.612 1.00 89.25 107 LYS A O 1
ATOM 840 N N . THR A 1 108 ? -13.602 -5.327 1.019 1.00 91.69 108 THR A N 1
ATOM 841 C CA . THR A 1 108 ? -13.837 -3.915 0.713 1.00 91.69 108 THR A CA 1
ATOM 842 C C . THR A 1 108 ? -14.335 -3.170 1.952 1.00 91.69 108 THR A C 1
ATOM 844 O O . THR A 1 108 ? -15.152 -3.680 2.713 1.00 91.69 108 THR A O 1
ATOM 847 N N . GLY A 1 109 ? -13.823 -1.961 2.162 1.00 93.25 109 GLY A N 1
ATOM 848 C CA . GLY A 1 109 ? -14.126 -1.111 3.310 1.00 93.25 109 GLY A CA 1
ATOM 849 C C . GLY A 1 109 ? -13.259 -1.380 4.540 1.00 93.25 109 GLY A C 1
ATOM 850 O O . GLY A 1 109 ? -13.106 -0.468 5.355 1.00 93.25 109 GLY A O 1
ATOM 851 N N . ASN A 1 110 ? -12.651 -2.566 4.657 1.00 94.00 110 ASN A N 1
ATOM 852 C CA . ASN A 1 110 ? -11.790 -2.896 5.787 1.00 94.00 110 ASN A CA 1
ATOM 853 C C . ASN A 1 110 ? -10.445 -2.167 5.719 1.00 94.00 110 ASN A C 1
ATOM 855 O O . ASN A 1 110 ? -9.951 -1.809 4.645 1.00 94.00 110 ASN A O 1
ATOM 859 N N . ILE A 1 111 ? -9.861 -1.986 6.903 1.00 94.44 111 ILE A N 1
ATOM 860 C CA . ILE A 1 111 ? -8.571 -1.339 7.113 1.00 94.44 111 ILE A CA 1
ATOM 861 C C . ILE A 1 111 ? -7.572 -2.383 7.613 1.00 94.44 111 ILE A C 1
ATOM 863 O O . ILE A 1 111 ? -7.878 -3.133 8.538 1.00 94.44 111 ILE A O 1
ATOM 867 N N . TYR A 1 112 ? -6.383 -2.407 7.018 1.00 92.88 112 TYR A N 1
ATOM 868 C CA . TYR A 1 112 ? -5.296 -3.326 7.359 1.00 92.88 112 TYR A CA 1
ATOM 869 C C . TYR A 1 112 ? -4.021 -2.543 7.660 1.00 92.88 112 TYR A C 1
ATOM 871 O O . TYR A 1 112 ? -3.818 -1.451 7.124 1.00 92.88 112 TYR A O 1
ATOM 879 N N . ARG A 1 113 ? -3.150 -3.089 8.514 1.00 94.31 113 ARG A N 1
ATOM 880 C CA . ARG A 1 113 ? -1.814 -2.521 8.733 1.00 94.31 113 ARG A CA 1
ATOM 881 C C . ARG A 1 113 ? -0.984 -2.651 7.464 1.00 94.31 113 ARG A C 1
ATOM 883 O O . ARG A 1 113 ? -1.099 -3.636 6.741 1.00 94.31 113 ARG A O 1
ATOM 890 N N . ALA A 1 114 ? -0.152 -1.654 7.198 1.00 93.88 114 ALA A N 1
ATOM 891 C CA . ALA A 1 114 ? 0.699 -1.647 6.025 1.00 93.88 114 ALA A CA 1
ATOM 892 C C . ALA A 1 114 ? 1.976 -0.835 6.236 1.00 93.88 114 ALA A C 1
ATOM 894 O O . ALA A 1 114 ? 2.094 -0.057 7.187 1.00 93.88 114 ALA A O 1
ATOM 895 N N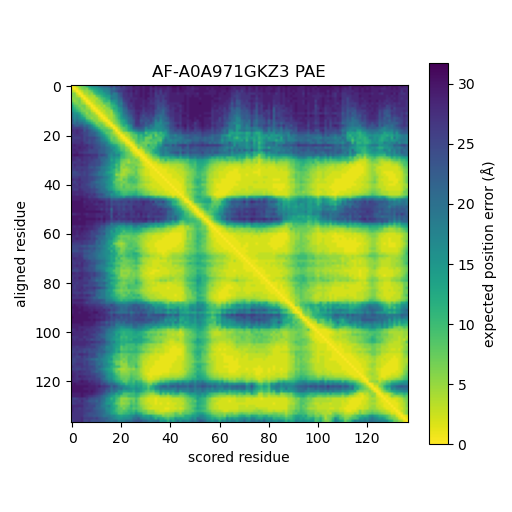 . VAL A 1 115 ? 2.916 -0.995 5.309 1.00 92.94 115 VAL A N 1
ATOM 896 C CA . VAL A 1 115 ? 4.135 -0.190 5.233 1.00 92.94 115 VAL A CA 1
ATOM 897 C C . VAL A 1 115 ? 4.346 0.274 3.795 1.00 92.94 115 VAL A C 1
ATOM 899 O O . VAL A 1 115 ? 4.319 -0.531 2.868 1.00 92.94 115 VAL A O 1
ATOM 902 N N . ARG A 1 116 ? 4.557 1.579 3.604 1.00 93.44 116 ARG A N 1
ATOM 903 C CA . ARG A 1 116 ? 5.029 2.162 2.341 1.00 93.44 116 ARG A CA 1
ATOM 904 C C . ARG A 1 116 ? 6.553 2.161 2.350 1.00 93.44 116 ARG A C 1
ATOM 906 O O . ARG A 1 116 ? 7.159 2.767 3.229 1.00 93.44 116 ARG A O 1
ATOM 913 N N . HIS A 1 117 ? 7.162 1.523 1.364 1.00 91.88 117 HIS A N 1
ATOM 914 C CA . HIS A 1 117 ? 8.605 1.486 1.163 1.00 91.88 117 HIS A CA 1
ATOM 915 C C . HIS A 1 117 ? 8.991 2.371 -0.011 1.00 91.88 117 HIS A C 1
ATOM 917 O O . HIS A 1 117 ? 8.369 2.314 -1.070 1.00 91.88 117 HIS A O 1
ATOM 923 N N . GLU A 1 118 ? 10.043 3.158 0.167 1.00 90.88 118 GLU A N 1
ATOM 924 C CA . GLU A 1 118 ? 10.583 4.058 -0.842 1.00 90.88 118 GLU A CA 1
ATOM 925 C C . GLU A 1 118 ? 12.062 3.763 -1.048 1.00 90.88 118 GLU A C 1
ATOM 927 O O . GLU A 1 118 ? 12.795 3.570 -0.077 1.00 90.88 118 GLU A O 1
ATOM 932 N N . ASN A 1 119 ? 12.500 3.737 -2.305 1.00 88.38 119 ASN A N 1
ATOM 933 C CA . ASN A 1 119 ? 13.901 3.563 -2.666 1.00 88.38 119 ASN A CA 1
ATOM 934 C C . ASN A 1 119 ? 14.269 4.464 -3.857 1.00 88.38 119 ASN A C 1
ATOM 936 O O . ASN A 1 119 ? 13.615 4.413 -4.903 1.00 88.38 119 ASN A O 1
ATOM 940 N N . ILE A 1 120 ? 15.320 5.271 -3.692 1.00 83.88 120 ILE A N 1
ATOM 941 C CA . ILE A 1 120 ? 15.953 6.078 -4.740 1.00 83.88 120 ILE A CA 1
ATOM 942 C C . ILE A 1 120 ? 17.169 5.303 -5.265 1.00 83.88 120 ILE A C 1
ATOM 944 O O . ILE A 1 120 ? 18.251 5.356 -4.679 1.00 83.88 120 ILE A O 1
ATOM 948 N N . MET A 1 121 ? 17.012 4.603 -6.393 1.00 73.00 121 MET A N 1
ATOM 949 C CA . MET A 1 121 ? 18.078 3.745 -6.929 1.00 73.00 121 MET A CA 1
ATOM 950 C C . MET A 1 121 ? 19.020 4.478 -7.903 1.00 73.00 121 MET A C 1
ATOM 952 O O . MET A 1 121 ? 20.182 4.095 -8.016 1.00 73.00 121 MET A O 1
ATOM 956 N N . ASN A 1 122 ? 18.545 5.519 -8.602 1.00 68.75 122 ASN A N 1
ATOM 957 C CA . ASN A 1 122 ? 19.283 6.505 -9.421 1.00 68.75 122 ASN A CA 1
ATOM 958 C C . ASN A 1 122 ? 18.277 7.442 -10.132 1.00 68.75 122 ASN A C 1
ATOM 960 O O . ASN A 1 122 ? 17.069 7.258 -9.993 1.00 68.75 122 ASN A O 1
ATOM 964 N N . SER A 1 123 ? 18.762 8.432 -10.898 1.00 60.72 123 SER A N 1
ATOM 965 C CA . SER A 1 123 ? 18.021 9.566 -11.497 1.00 60.72 123 SER A CA 1
ATOM 966 C C . SER A 1 123 ? 16.784 9.236 -12.353 1.00 60.72 123 SER A C 1
ATOM 968 O O . SER A 1 123 ? 16.109 10.151 -12.816 1.00 60.72 123 SER A O 1
ATOM 970 N N . SER A 1 124 ? 16.446 7.964 -12.574 1.00 59.50 124 SER A N 1
ATOM 971 C CA . SER A 1 124 ? 15.244 7.568 -13.326 1.00 59.50 124 SER A CA 1
ATOM 972 C C . SER A 1 124 ? 14.533 6.327 -12.781 1.00 59.50 124 SER A C 1
ATOM 974 O O . SER A 1 124 ? 13.597 5.840 -13.412 1.00 59.50 124 SER A O 1
ATOM 976 N N . ARG A 1 125 ? 14.963 5.773 -11.639 1.00 63.84 125 ARG A N 1
ATOM 977 C CA . ARG A 1 125 ? 14.377 4.552 -11.063 1.00 63.84 125 ARG A CA 1
ATOM 978 C C . ARG A 1 125 ? 14.112 4.742 -9.575 1.00 63.84 125 ARG A C 1
ATOM 980 O O . ARG A 1 125 ? 14.812 4.201 -8.723 1.00 63.84 125 ARG A O 1
ATOM 987 N N . ASN A 1 126 ? 13.080 5.525 -9.281 1.00 80.69 126 ASN A N 1
ATOM 988 C CA . ASN A 1 126 ? 12.480 5.570 -7.955 1.00 80.69 126 ASN A CA 1
ATOM 989 C C . ASN A 1 126 ? 11.457 4.442 -7.845 1.00 80.69 126 ASN A C 1
ATOM 991 O O . ASN A 1 126 ? 10.672 4.216 -8.768 1.00 80.69 126 ASN A O 1
ATOM 995 N N . ARG A 1 127 ? 11.458 3.730 -6.721 1.00 86.12 127 ARG A N 1
ATOM 996 C CA . ARG A 1 127 ? 10.495 2.664 -6.452 1.00 86.12 127 ARG A CA 1
ATOM 997 C C . ARG A 1 127 ? 9.710 2.999 -5.198 1.00 86.12 127 ARG A C 1
ATOM 999 O O . ARG A 1 127 ? 10.299 3.282 -4.159 1.00 86.12 127 ARG A O 1
ATOM 1006 N N . VAL A 1 128 ? 8.389 2.907 -5.307 1.00 87.62 128 VAL A N 1
ATOM 1007 C CA . VAL A 1 128 ? 7.481 2.871 -4.162 1.00 87.62 128 VAL A CA 1
ATOM 1008 C C . VAL A 1 128 ? 6.754 1.536 -4.188 1.00 87.62 128 VAL A C 1
ATOM 1010 O O . VAL A 1 128 ? 6.208 1.149 -5.222 1.00 87.62 128 VAL A O 1
ATOM 1013 N N . SER A 1 129 ? 6.769 0.820 -3.072 1.00 90.88 129 SER A N 1
ATOM 1014 C CA . SER A 1 129 ? 5.992 -0.405 -2.882 1.00 90.88 129 SER A CA 1
ATOM 1015 C C . SER A 1 129 ? 5.248 -0.362 -1.557 1.00 90.88 129 SER A C 1
ATOM 1017 O O . SER A 1 129 ? 5.607 0.398 -0.661 1.00 90.88 129 SER A O 1
ATOM 1019 N N . PHE A 1 130 ? 4.194 -1.162 -1.448 1.00 89.75 130 PHE A N 1
ATOM 1020 C CA . PHE A 1 130 ? 3.364 -1.239 -0.255 1.00 89.75 130 PHE A CA 1
ATOM 1021 C C . PHE A 1 130 ? 3.266 -2.691 0.180 1.00 89.75 130 PHE A C 1
ATOM 1023 O O . PHE A 1 130 ? 2.876 -3.542 -0.620 1.00 89.75 130 PHE A O 1
ATOM 1030 N N . ASP A 1 131 ? 3.555 -2.933 1.448 1.00 90.00 131 ASP A N 1
ATOM 1031 C CA . ASP A 1 131 ? 3.361 -4.228 2.077 1.00 90.00 131 ASP A CA 1
ATOM 1032 C C . ASP A 1 131 ? 2.100 -4.140 2.928 1.00 90.00 131 ASP A C 1
ATOM 1034 O O . ASP A 1 131 ? 2.049 -3.379 3.894 1.00 90.00 131 ASP A O 1
ATOM 1038 N N . VAL A 1 132 ? 1.061 -4.890 2.555 1.00 87.12 132 VAL A N 1
ATOM 1039 C CA . VAL A 1 132 ? -0.151 -5.034 3.370 1.00 87.12 132 VAL A CA 1
ATOM 1040 C C . VAL A 1 132 ? 0.071 -6.205 4.316 1.00 87.12 132 VAL A C 1
ATOM 1042 O O . VAL A 1 132 ? 0.235 -7.344 3.881 1.00 87.12 132 VAL A O 1
ATOM 1045 N N . LEU A 1 133 ? 0.104 -5.919 5.614 1.00 85.56 133 LEU A N 1
ATOM 1046 C CA . LEU A 1 133 ? 0.400 -6.891 6.657 1.00 85.56 133 LEU A CA 1
ATOM 1047 C C . LEU A 1 133 ? -0.877 -7.672 6.970 1.00 85.56 133 LEU A C 1
ATOM 1049 O O . LEU A 1 133 ? -1.711 -7.247 7.770 1.00 85.56 133 LEU A O 1
ATOM 1053 N N . LEU A 1 134 ? -1.052 -8.785 6.264 1.00 81.06 134 LEU A N 1
ATOM 1054 C CA . LEU A 1 134 ? -2.180 -9.691 6.437 1.00 81.06 134 LEU A CA 1
ATOM 1055 C C . LEU A 1 134 ? -1.805 -10.764 7.459 1.00 81.06 134 LEU A C 1
ATOM 1057 O O . LEU A 1 134 ? -0.842 -11.503 7.263 1.00 81.06 134 LEU A O 1
ATOM 1061 N N . GLU A 1 135 ? -2.571 -10.857 8.542 1.00 68.94 135 GLU A N 1
ATOM 1062 C CA . GLU A 1 135 ? -2.474 -11.975 9.479 1.00 68.94 135 GLU A CA 1
ATOM 1063 C C . GLU A 1 135 ? -3.398 -13.112 9.011 1.00 68.94 135 GLU A C 1
ATOM 1065 O O . GLU A 1 135 ? -4.528 -12.837 8.585 1.00 68.94 135 GLU A O 1
ATOM 1070 N N . PRO A 1 136 ? -2.946 -14.382 9.034 1.00 58.81 136 PRO A N 1
ATOM 1071 C CA . PRO A 1 136 ? -3.814 -15.508 8.714 1.00 58.81 136 PRO A CA 1
ATOM 1072 C C . PRO A 1 136 ? -4.916 -15.618 9.774 1.00 58.81 136 PRO A C 1
ATOM 1074 O O . PRO A 1 136 ? -4.649 -15.407 10.957 1.00 58.81 136 PRO A O 1
ATOM 1077 N N . ARG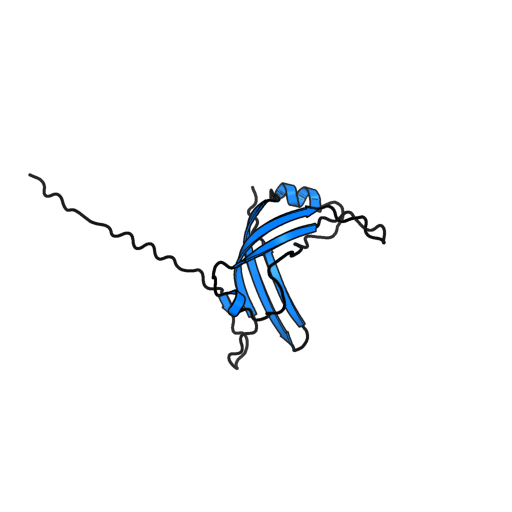 A 1 137 ? -6.139 -15.946 9.350 1.00 55.09 137 ARG A N 1
ATOM 1078 C CA . ARG A 1 137 ? -7.249 -16.250 10.264 1.00 55.09 137 ARG A CA 1
ATOM 1079 C C . ARG A 1 137 ? -7.176 -17.665 10.816 1.00 55.09 137 ARG A C 1
ATOM 1081 O O . ARG A 1 137 ? -6.679 -18.547 10.080 1.00 55.09 137 ARG A O 1
#

Radius of gyration: 21.13 Å; Cα contacts (8 Å, |Δi|>4): 248; chains: 1; bounding box: 43×36×87 Å

Solvent-accessible surface area (backbone atoms only — not comparable to full-atom values): 8504 Å² total; per-residue (Å²): 135,87,83,82,80,82,80,83,77,77,81,79,80,75,78,74,73,68,69,51,59,70,45,66,82,40,98,85,67,50,70,37,37,40,34,38,44,27,34,31,34,29,71,38,76,39,72,60,75,81,47,96,79,79,59,54,61,51,58,45,36,29,24,32,54,47,59,67,42,93,61,46,78,81,67,48,91,62,72,88,63,72,53,60,79,38,72,55,88,65,72,79,59,59,81,51,48,68,62,44,40,61,58,51,64,66,48,65,75,41,74,40,48,26,35,42,37,38,38,58,76,52,102,86,46,70,46,78,51,73,49,73,61,73,64,78,121